Protein AF-A0A6M5YZ56-F1 (afdb_monomer_lite)

Sequence (161 aa):
MFDDPAFYWIVMAGLAVGVALLTWWQDFDGIRSDREYQHRTRKRERLTGAEFFTRFYAESGIPAELVVAFRDFHAGYWGEEPALLRPEDDLFRVHAGADCAGWAAEVQTRFGVVVPERVPPELWAVVPVHEPTFDTVLRYIRAVRDLQRAAEPRAAPDPVK

Radius of gyration: 21.83 Å; chains: 1; bounding box: 67×46×58 Å

pLDDT: mean 85.31, std 11.74, range [54.19, 98.31]

Structure (mmCIF, N/CA/C/O backbone):
data_AF-A0A6M5YZ56-F1
#
_entry.id   AF-A0A6M5YZ56-F1
#
loop_
_atom_site.group_PDB
_atom_site.id
_atom_site.type_symbol
_atom_site.label_atom_id
_atom_site.label_alt_id
_atom_site.label_comp_id
_atom_site.label_asym_id
_atom_site.label_entity_id
_atom_site.label_seq_id
_atom_site.pdbx_PDB_ins_code
_atom_site.Cartn_x
_atom_site.Cartn_y
_atom_site.Cartn_z
_atom_site.occupancy
_atom_site.B_iso_or_equiv
_atom_site.auth_seq_id
_atom_site.auth_comp_id
_atom_site.auth_asym_id
_atom_site.auth_atom_id
_atom_site.pdbx_PDB_model_num
ATOM 1 N N . MET A 1 1 ? 29.393 27.708 -32.969 1.00 55.53 1 MET A N 1
ATOM 2 C CA . MET A 1 1 ? 29.834 26.343 -32.586 1.00 55.53 1 MET A CA 1
ATOM 3 C C . MET A 1 1 ? 28.659 25.430 -32.225 1.00 55.53 1 MET A C 1
ATOM 5 O O . MET A 1 1 ? 28.835 24.227 -32.304 1.00 55.53 1 MET A O 1
ATOM 9 N N . PHE A 1 2 ? 27.476 25.970 -31.884 1.00 54.19 2 PHE A N 1
ATOM 10 C CA . PHE A 1 2 ? 26.267 25.188 -31.573 1.00 54.19 2 PHE A CA 1
ATOM 11 C C . PHE A 1 2 ? 25.247 25.082 -32.729 1.00 54.19 2 PHE A C 1
ATOM 13 O O . PHE A 1 2 ? 24.281 24.344 -32.596 1.00 54.19 2 PHE A O 1
ATOM 20 N N . ASP A 1 3 ? 25.475 25.755 -33.864 1.00 63.44 3 ASP A N 1
ATOM 21 C CA . ASP A 1 3 ? 24.580 25.724 -35.040 1.00 63.44 3 ASP A CA 1
ATOM 22 C C . ASP A 1 3 ? 24.943 24.635 -36.064 1.00 63.44 3 ASP A C 1
ATOM 24 O O . ASP A 1 3 ? 24.425 24.626 -37.179 1.00 63.44 3 ASP A O 1
ATOM 28 N N . ASP A 1 4 ? 25.870 23.736 -35.718 1.00 79.31 4 ASP A N 1
ATOM 29 C CA . ASP A 1 4 ? 26.231 22.626 -36.593 1.00 79.31 4 ASP A CA 1
ATOM 30 C C . ASP A 1 4 ? 25.183 21.504 -36.454 1.00 79.31 4 ASP A C 1
ATOM 32 O O . ASP A 1 4 ? 25.062 20.908 -35.374 1.00 79.31 4 ASP A O 1
ATOM 36 N N . PRO A 1 5 ? 24.423 21.179 -37.515 1.00 79.50 5 PRO A N 1
ATOM 37 C CA . PRO A 1 5 ? 23.429 20.112 -37.470 1.00 79.50 5 PRO A CA 1
ATOM 38 C C . PRO A 1 5 ? 24.047 18.753 -37.113 1.00 79.50 5 PRO A C 1
ATOM 40 O O . PRO A 1 5 ? 23.376 17.931 -36.492 1.00 79.50 5 PRO A O 1
ATOM 43 N N . ALA A 1 6 ? 25.325 18.513 -37.429 1.00 79.94 6 ALA A N 1
ATOM 44 C CA . ALA A 1 6 ? 26.019 17.290 -37.035 1.00 79.94 6 ALA A CA 1
ATOM 45 C C . ALA A 1 6 ? 26.244 17.220 -35.517 1.00 79.94 6 ALA A C 1
ATOM 47 O O . ALA A 1 6 ? 26.086 16.155 -34.920 1.00 79.94 6 ALA A O 1
ATOM 48 N N . PHE A 1 7 ? 26.544 18.352 -34.870 1.00 82.50 7 PHE A N 1
ATOM 49 C CA . PHE A 1 7 ? 26.689 18.417 -33.414 1.00 82.50 7 PHE A CA 1
ATOM 50 C C . PHE A 1 7 ? 25.363 18.106 -32.706 1.00 82.50 7 PHE A C 1
ATOM 52 O O . PHE A 1 7 ? 25.342 17.325 -31.754 1.00 82.50 7 PHE A O 1
ATOM 59 N N . TYR A 1 8 ? 24.247 18.636 -33.215 1.00 83.25 8 TYR A N 1
ATOM 60 C CA . TYR A 1 8 ? 22.912 18.329 -32.695 1.00 83.25 8 TYR A CA 1
ATOM 61 C C . TYR A 1 8 ? 22.587 16.829 -32.778 1.00 83.25 8 TYR A C 1
ATOM 63 O O . TYR A 1 8 ? 22.141 16.240 -31.793 1.00 83.25 8 TYR A O 1
ATOM 71 N N . TRP A 1 9 ? 22.876 16.181 -33.913 1.00 85.50 9 TRP A N 1
ATOM 72 C CA . TRP A 1 9 ? 22.666 14.738 -34.069 1.00 85.50 9 TRP A CA 1
ATOM 73 C C . TRP A 1 9 ? 23.530 13.900 -33.124 1.00 85.50 9 TRP A C 1
ATOM 75 O O . TRP A 1 9 ? 23.039 12.912 -32.582 1.00 85.50 9 TRP A O 1
ATOM 85 N N . ILE A 1 10 ? 24.780 14.301 -32.877 1.00 87.88 10 ILE A N 1
ATOM 86 C CA . ILE A 1 10 ? 25.666 13.618 -31.921 1.00 87.88 10 ILE A CA 1
ATOM 87 C C . ILE A 1 10 ? 25.113 13.725 -30.496 1.00 87.88 10 ILE A C 1
ATOM 89 O O . ILE A 1 10 ? 25.068 12.723 -29.784 1.00 87.88 10 ILE A O 1
ATOM 93 N N . VAL A 1 11 ? 24.649 14.910 -30.085 1.00 85.50 11 VAL A N 1
ATOM 94 C CA . VAL A 1 11 ? 24.045 15.111 -28.759 1.00 85.50 11 VAL A CA 1
ATOM 95 C C . VAL A 1 11 ? 22.760 14.295 -28.617 1.00 85.50 11 VAL A C 1
ATOM 97 O O . VAL A 1 11 ? 22.600 13.592 -27.623 1.00 85.50 11 VAL A O 1
ATOM 100 N N . MET A 1 12 ? 21.876 14.320 -29.618 1.00 87.56 12 MET A N 1
ATOM 101 C CA . MET A 1 12 ? 20.631 13.544 -29.600 1.00 87.56 12 MET A CA 1
ATOM 102 C C . MET A 1 12 ? 20.884 12.034 -29.589 1.00 87.56 12 MET A C 1
ATOM 104 O O . MET A 1 12 ? 20.222 11.314 -28.845 1.00 87.56 12 MET A O 1
ATOM 108 N N . ALA A 1 13 ? 21.866 11.550 -30.353 1.00 87.88 13 ALA A N 1
ATOM 109 C CA . ALA A 1 13 ? 22.270 10.147 -30.330 1.00 87.88 13 ALA A CA 1
ATOM 110 C C . ALA A 1 13 ? 22.857 9.754 -28.967 1.00 87.88 13 ALA A C 1
ATOM 112 O O . ALA A 1 13 ? 22.489 8.718 -28.421 1.00 87.88 13 ALA A O 1
ATOM 113 N N . GLY A 1 14 ? 23.710 10.598 -28.379 1.00 88.62 14 GLY A N 1
ATOM 114 C CA . GLY A 1 14 ? 24.244 10.385 -27.034 1.00 88.62 14 GLY A CA 1
ATOM 115 C C . GLY A 1 14 ? 23.146 10.340 -25.969 1.00 88.62 14 GLY A C 1
ATOM 116 O O . GLY A 1 14 ? 23.167 9.472 -25.100 1.00 88.62 14 GLY A O 1
ATOM 117 N N . LEU A 1 15 ? 22.149 11.221 -26.071 1.00 87.94 15 LEU A N 1
ATOM 118 C CA . LEU A 1 15 ? 21.012 11.270 -25.154 1.00 87.94 15 LEU A CA 1
ATOM 119 C C . LEU A 1 15 ? 20.104 10.044 -25.317 1.00 87.94 15 LEU A C 1
ATOM 121 O O . LEU A 1 15 ? 19.717 9.437 -24.324 1.00 87.94 15 LEU A O 1
ATOM 125 N N . ALA A 1 16 ? 19.841 9.617 -26.555 1.00 84.19 16 ALA A N 1
ATOM 126 C CA . ALA A 1 16 ? 19.089 8.398 -26.844 1.00 84.19 16 ALA A CA 1
ATOM 127 C C . ALA A 1 16 ? 19.800 7.139 -26.322 1.00 84.19 16 ALA A C 1
ATOM 129 O O . ALA A 1 16 ? 19.161 6.292 -25.703 1.00 84.19 16 ALA A O 1
ATOM 130 N N . VAL A 1 17 ? 21.121 7.034 -26.507 1.00 86.62 17 VAL A N 1
ATOM 131 C CA . VAL A 1 17 ? 21.929 5.936 -25.949 1.00 86.62 17 VAL A CA 1
ATOM 132 C C . VAL A 1 17 ? 21.925 5.978 -24.421 1.00 86.62 17 VAL A C 1
ATOM 134 O O . VAL A 1 17 ? 21.760 4.940 -23.789 1.00 86.62 17 VAL A O 1
ATOM 137 N N . GLY A 1 18 ? 22.047 7.161 -23.814 1.00 82.19 18 GLY A N 1
ATOM 138 C CA . GLY A 1 18 ? 21.956 7.328 -22.363 1.00 82.19 18 GLY A CA 1
ATOM 139 C C . GLY A 1 18 ? 20.608 6.867 -21.805 1.00 82.19 18 GLY A C 1
ATOM 140 O O . GLY A 1 18 ? 20.573 6.094 -20.852 1.00 82.19 18 GLY A O 1
ATOM 141 N N . VAL A 1 19 ? 19.499 7.266 -22.434 1.00 79.62 19 VAL A N 1
ATOM 142 C CA . VAL A 1 19 ? 18.145 6.820 -22.061 1.00 79.62 19 VAL A CA 1
ATOM 143 C C . VAL A 1 19 ? 17.984 5.310 -22.258 1.00 79.62 19 VAL A C 1
ATOM 145 O O . VAL A 1 19 ? 17.446 4.640 -21.379 1.00 79.62 19 VAL A O 1
ATOM 148 N N . ALA A 1 20 ? 18.489 4.752 -23.361 1.00 74.75 20 ALA A N 1
ATOM 149 C CA . ALA A 1 20 ? 18.452 3.313 -23.619 1.00 74.75 20 ALA A CA 1
ATOM 150 C C . ALA A 1 20 ? 19.251 2.512 -22.575 1.00 74.75 20 ALA A C 1
ATOM 152 O O . ALA A 1 20 ? 18.802 1.468 -22.118 1.00 74.75 20 ALA A O 1
ATOM 153 N N . LEU A 1 21 ? 20.413 3.012 -22.148 1.00 74.50 21 LEU A N 1
ATOM 154 C CA . LEU A 1 21 ? 21.216 2.373 -21.104 1.00 74.50 21 LEU A CA 1
ATOM 155 C C . LEU A 1 21 ? 20.558 2.473 -19.724 1.00 74.50 21 LEU A C 1
ATOM 157 O O . LEU A 1 21 ? 20.609 1.510 -18.966 1.00 74.50 21 LEU A O 1
ATOM 161 N N . LEU A 1 22 ? 19.926 3.604 -19.400 1.00 69.06 22 LEU A N 1
ATOM 162 C CA . LEU A 1 22 ? 19.211 3.787 -18.132 1.00 69.06 22 LEU A CA 1
ATOM 163 C C . LEU A 1 22 ? 17.964 2.901 -18.042 1.00 69.06 22 LEU A C 1
ATOM 165 O O . LEU A 1 22 ? 17.743 2.271 -17.012 1.00 69.06 22 LEU A O 1
ATOM 169 N N . THR A 1 23 ? 17.186 2.812 -19.121 1.00 64.06 23 THR A N 1
ATOM 170 C CA . THR A 1 23 ? 16.015 1.920 -19.200 1.00 64.06 23 THR A CA 1
ATOM 171 C C . THR A 1 23 ? 16.428 0.451 -19.142 1.00 64.06 23 THR A C 1
ATOM 173 O O . THR A 1 23 ? 15.866 -0.312 -18.364 1.00 64.06 23 THR A O 1
ATOM 176 N N . TRP A 1 24 ? 17.490 0.068 -19.855 1.00 64.00 24 TRP A N 1
ATOM 177 C CA . TRP A 1 24 ? 18.055 -1.280 -19.774 1.00 64.00 24 TRP A CA 1
ATOM 178 C C . TRP A 1 24 ? 18.574 -1.626 -18.371 1.00 64.00 24 TRP A C 1
ATOM 180 O O . TRP A 1 24 ? 18.420 -2.752 -17.907 1.00 64.00 24 TRP A O 1
ATOM 190 N N . TRP A 1 25 ? 19.171 -0.666 -17.662 1.00 64.00 25 TRP A N 1
ATOM 191 C CA . TRP A 1 25 ? 19.628 -0.875 -16.289 1.00 64.00 25 TRP A CA 1
ATOM 192 C C . TRP A 1 25 ? 18.457 -1.048 -15.306 1.00 64.00 25 TRP A C 1
ATOM 194 O O . TRP A 1 25 ? 18.504 -1.938 -14.457 1.00 64.00 25 TRP A O 1
ATOM 204 N N . GLN A 1 26 ? 17.375 -0.281 -15.476 1.00 60.12 26 GLN A N 1
ATOM 205 C CA . GLN A 1 26 ? 16.134 -0.457 -14.710 1.00 60.12 26 GLN A CA 1
ATOM 206 C C . GLN A 1 26 ? 15.494 -1.836 -14.933 1.00 60.12 26 GLN A C 1
ATOM 208 O O . GLN A 1 26 ? 15.046 -2.453 -13.965 1.00 60.12 26 GLN A O 1
ATOM 213 N N . ASP A 1 27 ? 15.526 -2.361 -16.162 1.00 59.38 27 ASP A N 1
ATOM 214 C CA . ASP A 1 27 ? 15.064 -3.725 -16.456 1.00 59.38 27 ASP A CA 1
ATOM 215 C C . ASP A 1 27 ? 15.856 -4.781 -15.660 1.00 59.38 27 ASP A C 1
ATOM 217 O O . ASP A 1 27 ? 15.286 -5.749 -15.152 1.00 59.38 27 ASP A O 1
ATOM 221 N N . PHE A 1 28 ? 17.170 -4.600 -15.484 1.00 58.47 28 PHE A N 1
ATOM 222 C CA . PHE A 1 28 ? 17.996 -5.525 -14.697 1.00 58.47 28 PHE A CA 1
ATOM 223 C C . PHE A 1 28 ? 17.714 -5.463 -13.191 1.00 58.47 28 PHE A C 1
ATOM 225 O O . PHE A 1 28 ? 17.682 -6.512 -12.536 1.00 58.47 28 PHE A O 1
ATOM 232 N N . ASP A 1 29 ? 17.485 -4.270 -12.644 1.00 64.50 29 ASP A N 1
ATOM 233 C CA . ASP A 1 29 ? 17.168 -4.095 -11.223 1.00 64.50 29 ASP A CA 1
ATOM 234 C C . ASP A 1 29 ? 15.779 -4.643 -10.864 1.00 64.50 29 ASP A C 1
ATOM 236 O O . ASP A 1 29 ? 15.623 -5.270 -9.809 1.00 64.50 29 ASP A O 1
ATOM 240 N N . GLY A 1 30 ? 14.794 -4.505 -11.760 1.00 68.44 30 GLY A N 1
ATOM 241 C CA . GLY A 1 30 ? 13.473 -5.126 -11.616 1.00 68.44 30 GLY A CA 1
ATOM 242 C C . GLY A 1 30 ? 13.549 -6.655 -11.634 1.00 68.44 30 GLY A C 1
ATOM 243 O O . GLY A 1 30 ? 13.080 -7.313 -10.706 1.00 68.44 30 GLY A O 1
ATOM 244 N N . ILE A 1 31 ? 14.249 -7.239 -12.618 1.00 73.56 31 ILE A N 1
ATOM 245 C CA . ILE A 1 31 ? 14.425 -8.702 -12.728 1.00 73.56 31 ILE A CA 1
ATOM 246 C C . ILE A 1 31 ? 15.151 -9.276 -11.504 1.00 73.56 31 ILE A C 1
ATOM 248 O O . ILE A 1 31 ? 14.826 -10.369 -11.027 1.00 73.56 31 ILE A O 1
ATOM 252 N N . ARG A 1 32 ? 16.164 -8.574 -10.986 1.00 79.00 32 ARG A N 1
ATOM 253 C CA . ARG A 1 32 ? 16.866 -8.998 -9.771 1.00 79.00 32 ARG A CA 1
ATOM 254 C C . ARG A 1 32 ? 15.956 -8.909 -8.545 1.00 79.00 32 ARG A C 1
ATOM 256 O O . ARG A 1 32 ? 15.931 -9.854 -7.756 1.00 79.00 32 ARG A O 1
ATOM 263 N N . SER A 1 33 ? 15.212 -7.814 -8.405 1.00 80.12 33 SER A N 1
ATOM 264 C CA . SER A 1 33 ? 14.289 -7.594 -7.288 1.00 80.12 33 SER A CA 1
ATOM 265 C C . SER A 1 33 ? 13.177 -8.639 -7.249 1.00 80.12 33 SER A C 1
ATOM 267 O O . SER A 1 33 ? 12.915 -9.190 -6.179 1.00 80.12 33 SER A O 1
ATOM 269 N N . ASP A 1 34 ? 12.592 -8.978 -8.401 1.00 84.00 34 ASP A N 1
ATOM 270 C CA . ASP A 1 34 ? 11.613 -10.060 -8.519 1.00 84.00 34 ASP A CA 1
ATOM 271 C C . ASP A 1 34 ? 12.224 -11.408 -8.122 1.00 84.00 34 ASP A C 1
ATOM 273 O O . ASP A 1 34 ? 11.717 -12.087 -7.233 1.00 84.00 34 ASP A O 1
ATOM 277 N N . ARG A 1 35 ? 13.393 -11.776 -8.662 1.00 83.69 35 ARG A N 1
ATOM 278 C CA . ARG A 1 35 ? 14.056 -13.039 -8.284 1.00 83.69 35 ARG A CA 1
ATOM 279 C C . ARG A 1 35 ? 14.339 -13.143 -6.786 1.00 83.69 35 ARG A C 1
ATOM 281 O O . ARG A 1 35 ? 14.129 -14.206 -6.196 1.00 83.69 35 ARG A O 1
ATOM 288 N N . GLU A 1 36 ? 14.835 -12.070 -6.172 1.00 87.25 36 GLU A N 1
ATOM 289 C CA . GLU A 1 36 ? 15.086 -12.015 -4.729 1.00 87.25 36 GLU A CA 1
ATOM 290 C C . GLU A 1 36 ? 13.780 -12.124 -3.930 1.00 87.25 36 GLU A C 1
ATOM 292 O O . GLU A 1 36 ? 13.719 -12.861 -2.940 1.00 87.25 36 GLU A O 1
ATOM 297 N N . TYR A 1 37 ? 12.721 -11.442 -4.370 1.00 89.38 37 TYR A N 1
ATOM 298 C CA . TYR A 1 37 ? 11.389 -11.550 -3.785 1.00 89.38 37 TYR A CA 1
ATOM 299 C C . TYR A 1 37 ? 10.851 -12.982 -3.875 1.00 89.38 37 TYR A C 1
ATOM 30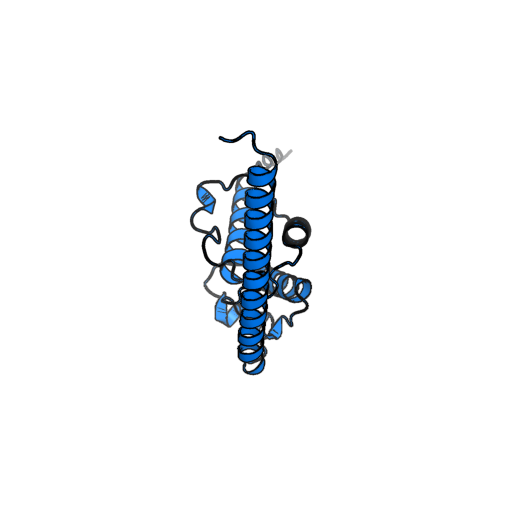1 O O . TYR A 1 37 ? 10.600 -13.596 -2.838 1.00 89.38 37 TYR A O 1
ATOM 309 N N . GLN A 1 38 ? 10.812 -13.578 -5.068 1.00 89.19 38 GLN A N 1
ATOM 310 C CA . GLN A 1 38 ? 10.361 -14.953 -5.293 1.00 89.19 38 GLN A CA 1
ATOM 311 C C . GLN A 1 38 ? 11.149 -15.968 -4.454 1.00 89.19 38 GLN A C 1
ATOM 313 O O . GLN A 1 38 ? 10.578 -16.907 -3.892 1.00 89.19 38 GLN A O 1
ATOM 318 N N . HIS A 1 39 ? 12.469 -15.789 -4.316 1.00 90.38 39 HIS A N 1
ATOM 319 C CA . HIS A 1 39 ? 13.282 -16.662 -3.470 1.00 90.38 39 HIS A CA 1
ATOM 320 C C . HIS A 1 39 ? 12.885 -16.579 -1.990 1.00 90.38 39 HIS A C 1
ATOM 322 O O . HIS A 1 39 ? 12.805 -17.614 -1.321 1.00 90.38 39 HIS A O 1
ATOM 328 N N . ARG A 1 40 ? 12.631 -15.368 -1.475 1.00 90.00 40 ARG A N 1
ATOM 329 C CA . ARG A 1 40 ? 12.160 -15.163 -0.098 1.00 90.00 40 ARG A CA 1
ATOM 330 C C . ARG A 1 40 ? 10.767 -15.760 0.087 1.00 90.00 40 ARG A C 1
ATOM 332 O O . ARG A 1 40 ? 10.566 -16.537 1.018 1.00 90.00 40 ARG A O 1
ATOM 339 N N . THR A 1 41 ? 9.849 -15.471 -0.832 1.00 91.06 41 THR A N 1
ATOM 340 C CA . THR A 1 41 ? 8.444 -15.897 -0.806 1.00 91.06 41 THR A CA 1
ATOM 341 C C . THR A 1 41 ? 8.289 -17.416 -0.731 1.00 91.06 41 THR A C 1
ATOM 343 O O . THR A 1 41 ? 7.521 -17.910 0.092 1.00 91.06 41 THR A O 1
ATOM 346 N N . ARG A 1 42 ? 9.100 -18.186 -1.471 1.00 90.88 42 ARG A N 1
ATOM 347 C CA . ARG A 1 42 ? 9.071 -19.666 -1.452 1.00 90.88 42 ARG A CA 1
ATOM 348 C C . ARG A 1 42 ? 9.319 -20.303 -0.084 1.00 90.88 42 ARG A C 1
ATOM 350 O O . ARG A 1 42 ? 8.926 -21.446 0.128 1.00 90.88 42 ARG A O 1
ATOM 357 N N . LYS A 1 43 ? 10.016 -19.610 0.817 1.00 91.25 43 LYS A N 1
ATOM 358 C CA . LYS A 1 43 ? 10.382 -20.127 2.146 1.00 91.25 43 LYS A CA 1
ATOM 359 C C . LYS A 1 43 ? 9.470 -19.608 3.256 1.00 91.25 43 LYS A C 1
ATOM 361 O O . LYS A 1 43 ? 9.671 -19.963 4.415 1.00 91.25 43 LYS A O 1
ATOM 366 N N . ARG A 1 44 ? 8.511 -18.739 2.933 1.00 93.75 44 ARG A N 1
ATOM 367 C CA . ARG A 1 44 ? 7.643 -18.120 3.932 1.00 93.75 44 ARG A CA 1
ATOM 368 C C . ARG A 1 44 ? 6.537 -19.072 4.349 1.00 93.75 44 ARG A C 1
ATOM 370 O O . ARG A 1 44 ? 5.912 -19.739 3.530 1.00 93.75 44 ARG A O 1
ATOM 377 N N . GLU A 1 45 ? 6.256 -19.069 5.644 1.00 95.62 45 GLU A N 1
ATOM 378 C CA . GLU A 1 45 ? 5.003 -19.614 6.146 1.00 95.62 45 GLU A CA 1
ATOM 379 C C . GLU A 1 45 ? 3.822 -18.800 5.599 1.00 95.62 45 GLU A C 1
ATOM 381 O O . GLU A 1 45 ? 3.909 -17.587 5.367 1.00 95.62 45 GLU A O 1
ATOM 386 N N . ARG A 1 46 ? 2.695 -19.469 5.415 1.00 97.12 46 ARG A N 1
ATOM 387 C CA . ARG A 1 46 ? 1.458 -18.835 4.976 1.00 97.12 46 ARG A CA 1
ATOM 388 C C . ARG A 1 46 ? 0.731 -18.341 6.215 1.00 97.12 46 ARG A C 1
ATOM 390 O O . ARG A 1 46 ? 0.489 -19.130 7.119 1.00 97.12 46 ARG A O 1
ATOM 397 N N . LEU A 1 47 ? 0.401 -17.055 6.251 1.00 97.25 47 LEU A N 1
ATOM 398 C CA . LEU A 1 47 ? -0.318 -16.447 7.370 1.00 97.25 47 LEU A CA 1
ATOM 399 C C . LEU A 1 47 ? -1.726 -16.072 6.929 1.00 97.25 47 LEU A C 1
ATOM 401 O O . LEU A 1 47 ? -1.887 -15.351 5.941 1.00 97.25 47 LEU A O 1
ATOM 405 N N . THR A 1 48 ? -2.734 -16.483 7.689 1.00 97.81 48 THR A N 1
ATOM 406 C CA . THR A 1 48 ? -4.098 -15.952 7.561 1.00 97.81 48 THR A CA 1
ATOM 407 C C . THR A 1 48 ? -4.128 -14.448 7.860 1.00 97.81 48 THR A C 1
ATOM 409 O O . THR A 1 48 ? -3.154 -13.873 8.356 1.00 97.81 48 THR A O 1
ATOM 412 N N . GLY A 1 49 ? -5.235 -13.769 7.541 1.00 96.38 49 GLY A N 1
ATOM 413 C CA . GLY A 1 49 ? -5.404 -12.343 7.851 1.00 96.38 49 GLY A CA 1
ATOM 414 C C . GLY A 1 49 ? -5.248 -12.044 9.346 1.00 96.38 49 GLY A C 1
ATOM 415 O O . GLY A 1 49 ? -4.507 -11.136 9.720 1.00 96.38 49 GLY A O 1
ATOM 416 N N . ALA A 1 50 ? -5.881 -12.860 10.194 1.00 97.62 50 ALA A N 1
ATOM 417 C CA . ALA A 1 50 ? -5.819 -12.716 11.645 1.00 97.62 50 ALA A CA 1
ATOM 418 C C . ALA A 1 50 ? -4.397 -12.929 12.186 1.00 97.62 50 ALA A C 1
ATOM 420 O O . ALA A 1 50 ? -3.902 -12.086 12.925 1.00 97.62 50 ALA A O 1
ATOM 421 N N . GLU A 1 51 ? -3.707 -13.997 11.772 1.00 98.31 51 GLU A N 1
ATOM 422 C CA . GLU A 1 51 ? -2.332 -14.272 12.220 1.00 98.31 51 GLU A CA 1
ATOM 423 C C . GLU A 1 51 ? -1.358 -13.170 11.801 1.00 98.31 51 GLU A C 1
ATOM 425 O O . GLU A 1 51 ? -0.506 -12.760 12.586 1.00 98.31 51 GLU A O 1
ATOM 430 N N . PHE A 1 52 ? -1.497 -12.661 10.576 1.00 98.00 52 PHE A N 1
ATOM 431 C CA . PHE A 1 52 ? -0.681 -11.556 10.086 1.00 98.00 52 PHE A CA 1
ATOM 432 C C . PHE A 1 52 ? -0.900 -10.286 10.909 1.00 98.00 52 PHE A C 1
ATOM 434 O O . PHE A 1 52 ? 0.068 -9.658 11.340 1.00 98.00 52 PHE A O 1
ATOM 441 N N . PHE A 1 53 ? -2.161 -9.934 11.179 1.00 98.06 53 PHE A N 1
ATOM 442 C CA . PHE A 1 53 ? -2.483 -8.806 12.047 1.00 98.06 53 PHE A CA 1
ATOM 443 C C . PHE A 1 53 ? -1.894 -8.998 13.447 1.00 98.06 53 PHE A C 1
ATOM 445 O O . PHE A 1 53 ? -1.164 -8.132 13.927 1.00 98.06 53 PHE A O 1
ATOM 452 N N . THR A 1 54 ? -2.162 -10.139 14.085 1.00 98.00 54 THR A N 1
ATOM 453 C CA . THR A 1 54 ? -1.687 -10.423 15.441 1.00 98.00 54 THR A CA 1
ATOM 454 C C . THR A 1 54 ? -0.167 -10.341 15.528 1.00 98.00 54 THR A C 1
ATOM 456 O O . THR A 1 54 ? 0.363 -9.793 16.489 1.00 98.00 54 THR A O 1
ATOM 459 N N . ARG A 1 55 ? 0.544 -10.841 14.516 1.00 98.00 55 ARG A N 1
ATOM 460 C CA . ARG A 1 55 ? 2.005 -10.898 14.528 1.00 98.00 55 ARG A CA 1
ATOM 461 C C . ARG A 1 55 ? 2.687 -9.553 14.296 1.00 98.00 55 ARG A C 1
ATOM 463 O O . ARG A 1 55 ? 3.741 -9.324 14.878 1.00 98.00 55 ARG A O 1
ATOM 470 N N . PHE A 1 56 ? 2.136 -8.700 13.434 1.00 97.69 56 PHE A N 1
ATOM 471 C CA . PHE A 1 56 ? 2.835 -7.487 12.984 1.00 97.69 56 PHE A CA 1
ATOM 472 C C . PHE A 1 56 ? 2.172 -6.179 13.426 1.00 97.69 56 PHE A C 1
ATOM 474 O O . PHE A 1 56 ? 2.833 -5.145 13.477 1.00 97.69 56 PHE A O 1
ATOM 481 N N . TYR A 1 57 ? 0.880 -6.204 13.757 1.00 97.50 57 TYR A N 1
ATOM 482 C CA . TYR A 1 57 ? 0.070 -4.996 13.911 1.00 97.50 57 TYR A CA 1
ATOM 483 C C . TYR A 1 57 ? -0.767 -4.937 15.191 1.00 97.50 57 TYR A C 1
ATOM 485 O O . TYR A 1 57 ? -1.362 -3.886 15.435 1.00 97.50 57 TYR A O 1
ATOM 493 N N . ALA A 1 58 ? -0.784 -5.982 16.029 1.00 96.25 58 ALA A N 1
ATOM 494 C CA . ALA A 1 58 ? -1.597 -6.031 17.252 1.00 96.25 58 ALA A CA 1
ATOM 495 C C . ALA A 1 58 ? -1.447 -4.780 18.137 1.00 96.25 58 ALA A C 1
ATOM 497 O O . ALA A 1 58 ? -2.432 -4.264 18.659 1.00 96.25 58 ALA A O 1
ATOM 498 N N . GLU A 1 59 ? -0.226 -4.254 18.243 1.00 95.75 59 GLU A N 1
ATOM 499 C CA . GLU A 1 59 ? 0.112 -3.108 19.098 1.00 95.75 59 GLU A CA 1
ATOM 500 C C . GLU A 1 59 ? 0.252 -1.787 18.323 1.00 95.75 59 GLU A C 1
ATOM 502 O O . GLU A 1 59 ? 0.540 -0.739 18.893 1.00 95.75 59 GLU A O 1
ATOM 507 N N . SER A 1 60 ? 0.023 -1.800 17.009 1.00 93.12 60 SER A N 1
ATOM 508 C CA . SER A 1 60 ? 0.195 -0.615 16.153 1.00 93.12 60 SER A CA 1
ATOM 509 C C . SER A 1 60 ? -0.953 0.397 16.264 1.00 93.12 60 SER A C 1
ATOM 511 O O . SER A 1 60 ? -0.878 1.507 15.727 1.00 93.12 60 SER A O 1
ATOM 513 N N . GLY A 1 61 ? -2.065 -0.003 16.885 1.00 93.56 61 GLY A N 1
ATOM 514 C CA . GLY A 1 61 ? -3.318 0.750 16.904 1.00 93.56 61 GLY A CA 1
ATOM 515 C C . GLY A 1 61 ? -4.013 0.852 15.540 1.00 93.56 61 GLY A C 1
ATOM 516 O O . GLY A 1 61 ? -4.975 1.606 15.420 1.00 93.56 61 GLY A O 1
ATOM 517 N N . ILE A 1 62 ? -3.525 0.157 14.502 1.00 94.94 62 ILE A N 1
ATOM 518 C CA . ILE A 1 62 ? -4.193 0.085 13.196 1.00 94.94 62 ILE A CA 1
ATOM 519 C C . ILE A 1 62 ? -5.341 -0.928 13.320 1.00 94.94 62 ILE A C 1
ATOM 521 O O . ILE A 1 62 ? -5.100 -2.039 13.793 1.00 94.94 62 ILE A O 1
ATOM 525 N N . PRO A 1 63 ? -6.575 -0.603 12.896 1.00 95.56 63 PRO A N 1
ATOM 526 C CA . PRO A 1 63 ? -7.677 -1.561 12.933 1.00 95.56 63 PRO A CA 1
ATOM 527 C C . PRO A 1 63 ? -7.368 -2.811 12.102 1.00 95.56 63 PRO A C 1
ATOM 529 O O . PRO A 1 63 ? -6.968 -2.691 10.943 1.00 95.56 63 PRO A O 1
ATOM 532 N N . ALA A 1 64 ? -7.610 -4.001 12.661 1.00 96.69 64 ALA A N 1
ATOM 533 C CA . ALA A 1 64 ? -7.345 -5.276 11.987 1.00 96.69 64 ALA A CA 1
ATOM 534 C C . ALA A 1 64 ? -8.027 -5.374 10.614 1.00 96.69 64 ALA A C 1
ATOM 536 O O . ALA A 1 64 ? -7.415 -5.825 9.651 1.00 96.69 64 ALA A O 1
ATOM 537 N N . GLU A 1 65 ? -9.261 -4.876 10.507 1.00 96.44 65 GLU A N 1
ATOM 538 C CA . GLU A 1 65 ? -10.015 -4.820 9.251 1.00 96.44 65 GLU A CA 1
ATOM 539 C C . GLU A 1 65 ? -9.272 -4.044 8.160 1.00 96.44 65 GLU A C 1
ATOM 541 O O . GLU A 1 65 ? -9.215 -4.493 7.019 1.00 96.44 65 GLU A O 1
ATOM 546 N N . LEU A 1 66 ? -8.652 -2.910 8.510 1.00 95.88 66 LEU A N 1
ATOM 547 C CA . LEU A 1 66 ? -7.868 -2.119 7.563 1.00 95.88 66 LEU A CA 1
ATOM 548 C C . LEU A 1 66 ? -6.606 -2.871 7.139 1.00 95.88 66 LEU A C 1
ATOM 550 O O . LEU A 1 66 ? -6.310 -2.916 5.950 1.00 95.88 66 LEU A O 1
ATOM 554 N N . VAL A 1 67 ? -5.890 -3.482 8.089 1.00 97.56 67 VAL A N 1
ATOM 555 C CA . VAL A 1 67 ? -4.673 -4.258 7.796 1.00 97.56 67 VAL A CA 1
ATOM 556 C C . VAL A 1 67 ? -4.979 -5.400 6.830 1.00 97.56 67 VAL A C 1
ATOM 558 O O . VAL A 1 67 ? -4.299 -5.549 5.819 1.00 97.56 67 VAL A O 1
ATOM 561 N N . VAL A 1 68 ? -6.010 -6.195 7.125 1.00 97.81 68 VAL A N 1
ATOM 562 C CA . VAL A 1 68 ? -6.377 -7.366 6.320 1.00 97.81 68 VAL A CA 1
ATOM 563 C C . VAL A 1 68 ? -6.916 -6.943 4.956 1.00 97.81 68 VAL A C 1
ATOM 565 O O . VAL A 1 68 ? -6.429 -7.430 3.941 1.00 97.81 68 VAL A O 1
ATOM 568 N N . ALA A 1 69 ? -7.841 -5.978 4.905 1.00 97.50 69 ALA A N 1
ATOM 569 C CA . ALA A 1 69 ? -8.386 -5.500 3.636 1.00 97.50 69 ALA A CA 1
ATOM 570 C C . ALA A 1 69 ? -7.308 -4.878 2.739 1.00 97.50 69 ALA A C 1
ATOM 572 O O . ALA A 1 69 ? -7.327 -5.081 1.524 1.00 97.50 69 ALA A O 1
ATOM 573 N N . PHE A 1 70 ? -6.363 -4.134 3.325 1.00 97.44 70 PHE A N 1
ATOM 574 C CA . PHE A 1 70 ? -5.252 -3.556 2.579 1.00 97.44 70 PHE A CA 1
ATOM 575 C C . PHE A 1 70 ? -4.259 -4.618 2.109 1.00 97.44 70 PHE A C 1
ATOM 577 O O . PHE A 1 70 ? -3.808 -4.547 0.974 1.00 97.44 70 PHE A O 1
ATOM 584 N N . ARG A 1 71 ? -3.966 -5.636 2.925 1.00 97.81 71 ARG A N 1
ATOM 585 C CA . ARG A 1 71 ? -3.133 -6.783 2.533 1.00 97.81 71 ARG A CA 1
ATOM 586 C C . ARG A 1 71 ? -3.704 -7.523 1.331 1.00 97.81 71 ARG A C 1
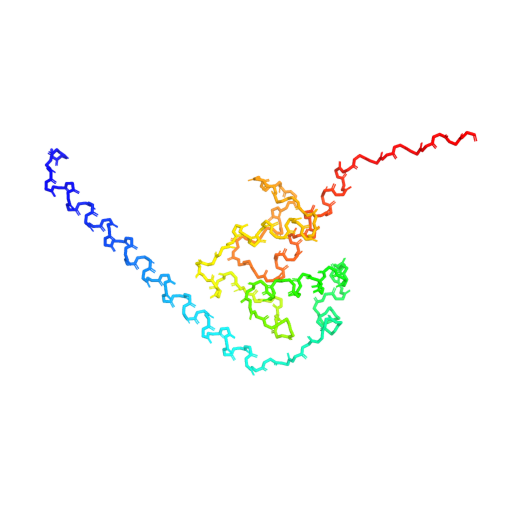ATOM 588 O O . ARG A 1 71 ? -2.975 -7.758 0.370 1.00 97.81 71 ARG A O 1
ATOM 595 N N . ASP A 1 72 ? -4.989 -7.856 1.381 1.00 97.50 72 ASP A N 1
ATOM 596 C CA . ASP A 1 72 ? -5.658 -8.591 0.308 1.00 97.50 72 ASP A CA 1
ATOM 597 C C . ASP A 1 72 ? -5.713 -7.763 -0.979 1.00 97.50 72 ASP A C 1
ATOM 599 O O . ASP A 1 72 ? -5.449 -8.280 -2.062 1.00 97.50 72 ASP A O 1
ATOM 603 N N . PHE A 1 73 ? -6.000 -6.464 -0.860 1.00 97.06 73 PHE A N 1
ATOM 604 C CA . PHE A 1 73 ? -5.957 -5.538 -1.988 1.00 97.06 73 PHE A CA 1
ATOM 605 C C . PHE A 1 73 ? -4.549 -5.409 -2.574 1.00 97.06 73 PHE A C 1
ATOM 607 O O . PHE A 1 73 ? -4.378 -5.575 -3.776 1.00 97.06 73 PHE A O 1
ATOM 614 N N . HIS A 1 74 ? -3.552 -5.105 -1.742 1.00 95.44 74 HIS A N 1
ATOM 615 C CA . HIS A 1 74 ? -2.210 -4.784 -2.204 1.00 95.44 74 HIS A CA 1
ATOM 616 C C . HIS A 1 74 ? -1.586 -5.997 -2.890 1.00 95.44 74 HIS A C 1
ATOM 618 O O . HIS A 1 74 ? -1.155 -5.878 -4.027 1.00 95.44 74 HIS A O 1
ATOM 624 N N . ALA A 1 75 ? -1.628 -7.177 -2.266 1.00 95.38 75 ALA A N 1
ATOM 625 C CA . ALA A 1 75 ? -1.156 -8.398 -2.915 1.00 95.38 75 ALA A CA 1
ATOM 626 C C . ALA A 1 75 ? -1.968 -8.723 -4.181 1.00 95.38 75 ALA A C 1
ATOM 628 O O . ALA A 1 75 ? -1.382 -8.989 -5.226 1.00 95.38 75 ALA A O 1
ATOM 629 N N . GLY A 1 76 ? -3.302 -8.626 -4.120 1.00 95.25 76 GLY A N 1
ATOM 630 C CA . GLY A 1 76 ? -4.175 -8.939 -5.251 1.00 95.25 76 GLY A CA 1
ATOM 631 C C . GLY A 1 76 ? -3.948 -8.055 -6.480 1.00 95.25 76 GLY A C 1
ATOM 632 O O . GLY A 1 76 ? -3.921 -8.577 -7.592 1.00 95.25 76 GLY A O 1
ATOM 633 N N . TYR A 1 77 ? -3.733 -6.749 -6.295 1.00 94.50 77 TYR A N 1
ATOM 634 C CA . TYR A 1 77 ? -3.430 -5.824 -7.394 1.00 94.50 77 TYR A CA 1
ATOM 635 C C . TYR A 1 77 ? -2.150 -6.227 -8.137 1.00 94.50 77 TYR A C 1
ATOM 637 O O . TYR A 1 77 ? -2.082 -6.159 -9.360 1.00 94.50 77 TYR A O 1
ATOM 645 N N . TRP A 1 78 ? -1.153 -6.705 -7.391 1.00 91.75 78 TRP A N 1
ATOM 646 C CA . TRP A 1 78 ? 0.134 -7.146 -7.925 1.00 91.75 78 TRP A CA 1
ATOM 647 C C . TRP A 1 78 ? 0.142 -8.607 -8.403 1.00 91.75 78 TRP A C 1
ATOM 649 O O . TRP A 1 78 ? 1.182 -9.110 -8.816 1.00 91.75 78 TRP A O 1
ATOM 659 N N . GLY A 1 79 ? -0.997 -9.309 -8.347 1.00 92.81 79 GLY A N 1
ATOM 660 C CA . GLY A 1 79 ? -1.077 -10.736 -8.677 1.00 92.81 79 GLY A CA 1
ATOM 661 C C . GLY A 1 79 ? -0.353 -11.646 -7.678 1.00 92.81 79 GLY A C 1
ATOM 662 O O . GLY A 1 79 ? -0.119 -12.818 -7.969 1.00 92.81 79 GLY A O 1
ATOM 663 N N . GLU A 1 80 ? -0.006 -11.120 -6.505 1.00 94.31 80 GLU A N 1
ATOM 664 C CA . GLU A 1 80 ? 0.678 -11.838 -5.439 1.00 94.31 80 GLU A CA 1
ATOM 665 C C . GLU A 1 80 ? -0.310 -12.520 -4.496 1.00 94.31 80 GLU A C 1
ATOM 667 O O . GLU A 1 80 ? -1.482 -12.154 -4.371 1.00 94.31 80 GLU A O 1
ATOM 672 N N . GLU A 1 81 ? 0.183 -13.514 -3.762 1.00 95.69 81 GLU A N 1
ATOM 673 C CA . GLU A 1 81 ? -0.627 -14.217 -2.782 1.00 95.69 81 GLU A CA 1
ATOM 674 C C . GLU A 1 81 ? -0.622 -13.496 -1.421 1.00 95.69 81 GLU A C 1
ATOM 676 O O . GLU A 1 81 ? 0.427 -13.446 -0.762 1.00 95.69 81 GLU A O 1
ATOM 681 N N . PRO A 1 82 ? -1.781 -13.020 -0.911 1.00 96.69 82 PRO A N 1
ATOM 682 C CA . PRO A 1 82 ? -1.833 -12.270 0.345 1.00 96.69 82 PRO A CA 1
ATOM 683 C C . PRO A 1 82 ? -1.183 -13.026 1.504 1.00 96.69 82 PRO A C 1
ATOM 685 O O . PRO A 1 82 ? -0.425 -12.445 2.281 1.00 96.69 82 PRO A O 1
ATOM 688 N N . ALA A 1 83 ? -1.395 -14.347 1.578 1.00 97.31 83 ALA A N 1
ATOM 689 C CA . ALA A 1 83 ? -0.888 -15.222 2.636 1.00 97.31 83 ALA A CA 1
ATOM 690 C C . ALA A 1 83 ? 0.647 -15.180 2.811 1.00 97.31 83 ALA A C 1
ATOM 692 O O . ALA A 1 83 ? 1.148 -15.449 3.908 1.00 97.31 83 ALA A O 1
ATOM 693 N N . LEU A 1 84 ? 1.388 -14.817 1.761 1.00 96.94 84 LEU A N 1
ATOM 694 C CA . LEU A 1 84 ? 2.851 -14.795 1.740 1.00 96.94 84 LEU A CA 1
ATOM 695 C C . LEU A 1 84 ? 3.454 -13.389 1.879 1.00 96.94 84 LEU A C 1
ATOM 697 O O . LEU A 1 84 ? 4.661 -13.271 2.116 1.00 96.94 84 LEU A O 1
ATOM 701 N N . LEU A 1 85 ? 2.625 -12.344 1.801 1.00 96.00 85 LEU A N 1
ATOM 702 C CA . LEU A 1 85 ? 3.051 -10.958 1.976 1.00 96.00 85 LEU A CA 1
ATOM 703 C C . LEU A 1 85 ? 3.628 -10.719 3.380 1.00 96.00 85 LEU A C 1
ATOM 705 O O . LEU A 1 85 ? 3.194 -11.341 4.361 1.00 96.00 85 LEU A O 1
ATOM 709 N N . ARG A 1 86 ? 4.610 -9.825 3.479 1.00 96.62 86 ARG A N 1
ATOM 710 C CA . ARG A 1 86 ? 5.235 -9.354 4.719 1.00 96.62 86 ARG A CA 1
ATOM 711 C C . ARG A 1 86 ? 5.293 -7.823 4.777 1.00 96.62 86 ARG A C 1
ATOM 713 O O . ARG A 1 86 ? 5.300 -7.192 3.724 1.00 96.62 86 ARG A O 1
ATOM 720 N N . PRO A 1 87 ? 5.324 -7.220 5.982 1.00 96.31 87 PRO A N 1
ATOM 721 C CA . PRO A 1 87 ? 5.355 -5.763 6.136 1.00 96.31 87 PRO A CA 1
ATOM 722 C C . PRO A 1 87 ? 6.507 -5.069 5.397 1.00 96.31 87 PRO A C 1
ATOM 724 O O . PRO A 1 87 ? 6.336 -3.968 4.883 1.00 96.31 87 PRO A O 1
ATOM 727 N N . GLU A 1 88 ? 7.666 -5.721 5.323 1.00 94.44 88 GLU A N 1
ATOM 728 C CA . GLU A 1 88 ? 8.875 -5.228 4.660 1.00 94.44 88 GLU A CA 1
ATOM 729 C C . GLU A 1 88 ? 8.889 -5.409 3.132 1.00 94.44 88 GLU A C 1
ATOM 731 O O . GLU A 1 88 ? 9.865 -5.036 2.482 1.00 94.44 88 GLU A O 1
ATOM 736 N N . ASP A 1 89 ? 7.851 -6.008 2.542 1.00 94.00 89 ASP A N 1
ATOM 737 C CA . ASP A 1 89 ? 7.803 -6.203 1.095 1.00 94.00 89 ASP A CA 1
ATOM 738 C C . ASP A 1 89 ? 7.530 -4.887 0.371 1.00 94.00 89 ASP A C 1
ATOM 740 O O . ASP A 1 89 ? 6.535 -4.216 0.635 1.00 94.00 89 ASP A O 1
ATOM 744 N N . ASP A 1 90 ? 8.394 -4.560 -0.585 1.00 91.25 90 ASP A N 1
ATOM 745 C CA . ASP A 1 90 ? 8.222 -3.457 -1.527 1.00 91.25 90 ASP A CA 1
ATOM 746 C C . ASP A 1 90 ? 7.792 -4.023 -2.884 1.00 91.25 90 ASP A C 1
ATOM 748 O O . ASP A 1 90 ? 8.621 -4.406 -3.716 1.00 91.25 90 ASP A O 1
ATOM 752 N N . LEU A 1 91 ? 6.476 -4.123 -3.083 1.00 89.75 91 LEU A N 1
ATOM 753 C CA . LEU A 1 91 ? 5.918 -4.636 -4.332 1.00 89.75 91 LEU A CA 1
ATOM 754 C C . LEU A 1 91 ? 6.011 -3.629 -5.482 1.00 89.75 91 LEU A C 1
ATOM 756 O O . LEU A 1 91 ? 6.017 -4.050 -6.633 1.00 89.75 91 LEU A O 1
ATOM 760 N N . PHE A 1 92 ? 6.177 -2.332 -5.206 1.00 87.69 92 PHE A N 1
ATOM 761 C CA . PHE A 1 92 ? 6.403 -1.338 -6.260 1.00 87.69 92 PHE A CA 1
ATOM 762 C C . PHE A 1 92 ? 7.752 -1.554 -6.941 1.00 87.69 92 PHE A C 1
ATOM 764 O O . PHE A 1 92 ? 7.861 -1.443 -8.160 1.00 87.69 92 PHE A O 1
ATOM 771 N N . ARG A 1 93 ? 8.780 -1.903 -6.160 1.00 85.12 93 ARG A N 1
ATOM 772 C CA . ARG A 1 93 ? 10.104 -2.230 -6.696 1.00 85.12 93 ARG A CA 1
ATOM 773 C C . ARG A 1 93 ? 10.129 -3.575 -7.416 1.00 85.12 93 ARG A C 1
ATOM 775 O O . ARG A 1 93 ? 10.826 -3.713 -8.416 1.00 85.12 93 ARG A O 1
ATOM 782 N N . VAL A 1 94 ? 9.403 -4.570 -6.901 1.00 84.75 94 VAL A N 1
ATOM 783 C CA . VAL A 1 94 ? 9.281 -5.894 -7.542 1.00 84.75 94 VAL A CA 1
ATOM 784 C C . VAL A 1 94 ? 8.585 -5.773 -8.897 1.00 84.75 94 VAL A C 1
ATOM 786 O O . VAL A 1 94 ? 9.049 -6.353 -9.873 1.00 84.75 94 VAL A O 1
ATOM 789 N N . HIS A 1 95 ? 7.534 -4.957 -8.969 1.00 83.38 95 HIS A N 1
ATOM 790 C CA . HIS A 1 95 ? 6.739 -4.715 -10.173 1.00 83.38 95 HIS A CA 1
ATOM 791 C C . HIS A 1 95 ? 7.114 -3.384 -10.843 1.00 83.38 95 HIS A C 1
ATOM 793 O O . HIS A 1 95 ? 6.250 -2.600 -11.243 1.00 83.38 95 HIS A O 1
ATOM 799 N N . ALA A 1 96 ? 8.419 -3.110 -10.956 1.00 70.81 96 ALA A N 1
ATOM 800 C CA . ALA A 1 96 ? 8.921 -1.899 -11.599 1.00 70.81 96 ALA A CA 1
ATOM 801 C C . ALA A 1 96 ? 8.374 -1.778 -13.037 1.00 70.81 96 ALA A C 1
ATOM 803 O O . ALA A 1 96 ? 8.503 -2.698 -13.841 1.00 70.81 96 ALA A O 1
ATOM 804 N N . GLY A 1 97 ? 7.746 -0.639 -13.351 1.00 67.56 97 GLY A N 1
ATOM 805 C CA . GLY A 1 97 ? 7.096 -0.387 -14.646 1.00 67.56 97 GLY A CA 1
ATOM 806 C C . GLY A 1 97 ? 5.580 -0.609 -14.664 1.00 67.56 97 GLY A C 1
ATOM 807 O O . GLY A 1 97 ? 4.940 -0.351 -15.683 1.00 67.56 97 GLY A O 1
ATOM 808 N N . ALA A 1 98 ? 4.991 -1.048 -13.555 1.00 72.75 98 ALA A N 1
ATOM 809 C CA . ALA A 1 98 ? 3.552 -1.206 -13.453 1.00 72.75 98 ALA A CA 1
ATOM 810 C C . ALA A 1 98 ? 2.811 0.100 -13.110 1.00 72.75 98 ALA A C 1
ATOM 812 O O . ALA A 1 98 ? 3.399 1.097 -12.685 1.00 72.75 98 ALA A O 1
ATOM 813 N N . ASP A 1 99 ? 1.493 0.096 -13.324 1.00 82.12 99 ASP A N 1
ATOM 814 C CA . ASP A 1 99 ? 0.649 1.284 -13.206 1.00 82.12 99 ASP A CA 1
ATOM 815 C C . ASP A 1 99 ? 0.407 1.691 -11.741 1.00 82.12 99 ASP A C 1
ATOM 817 O O . ASP A 1 99 ? -0.587 1.320 -11.109 1.00 82.12 99 ASP A O 1
ATOM 821 N N . CYS A 1 100 ? 1.330 2.486 -11.198 1.00 83.38 100 CYS A N 1
ATOM 822 C CA . CYS A 1 100 ? 1.203 3.090 -9.873 1.00 83.38 100 CYS A CA 1
ATOM 823 C C . CYS A 1 100 ? 0.044 4.098 -9.786 1.00 83.38 100 CYS A C 1
ATOM 825 O O . CYS A 1 100 ? -0.488 4.318 -8.696 1.00 83.38 100 CYS A O 1
ATOM 827 N N . ALA A 1 101 ? -0.346 4.725 -10.902 1.00 86.12 101 ALA A N 1
ATOM 828 C CA . ALA A 1 101 ? -1.439 5.694 -10.918 1.00 86.12 101 ALA A CA 1
ATOM 829 C C . ALA A 1 101 ? -2.792 4.982 -10.780 1.00 86.12 101 ALA A C 1
ATOM 831 O O . ALA A 1 101 ? -3.612 5.389 -9.954 1.00 86.12 101 ALA A O 1
ATOM 832 N N . GLY A 1 102 ? -2.982 3.880 -11.511 1.00 89.50 102 GLY A N 1
ATOM 833 C CA . GLY A 1 102 ? -4.116 2.969 -11.352 1.00 89.50 102 GLY A CA 1
ATOM 834 C C . GLY A 1 102 ? -4.214 2.424 -9.929 1.00 89.50 102 GLY A C 1
ATOM 835 O O . GLY A 1 102 ? -5.271 2.521 -9.303 1.00 89.50 102 GLY A O 1
ATOM 836 N N . TRP A 1 103 ? -3.088 1.983 -9.358 1.00 92.19 103 TRP A N 1
ATOM 837 C CA . TRP A 1 103 ? -3.035 1.490 -7.980 1.00 92.19 103 TRP A CA 1
ATOM 838 C C . TRP A 1 103 ? -3.499 2.559 -6.985 1.00 92.19 103 TRP A C 1
ATOM 840 O O . TRP A 1 103 ? -4.342 2.299 -6.125 1.00 92.19 103 TRP A O 1
ATOM 850 N N . ALA A 1 104 ? -2.987 3.787 -7.120 1.00 89.94 104 ALA A N 1
ATOM 851 C CA . ALA A 1 104 ? -3.358 4.894 -6.248 1.00 89.94 104 ALA A CA 1
ATOM 852 C C . ALA A 1 104 ? -4.847 5.256 -6.382 1.00 89.94 104 ALA A C 1
ATOM 854 O O . ALA A 1 104 ? -5.505 5.501 -5.371 1.00 89.94 104 ALA A O 1
ATOM 855 N N . ALA A 1 105 ? -5.399 5.257 -7.599 1.00 90.44 105 ALA A N 1
ATOM 856 C CA . ALA A 1 105 ? -6.819 5.515 -7.835 1.00 90.44 105 ALA A CA 1
ATOM 857 C C . ALA A 1 105 ? -7.722 4.437 -7.207 1.00 90.44 105 ALA A C 1
ATOM 859 O O . ALA A 1 105 ? -8.745 4.756 -6.588 1.00 90.44 105 ALA A O 1
ATOM 860 N N . GLU A 1 106 ? -7.330 3.163 -7.294 1.00 93.31 106 GLU A N 1
ATOM 861 C CA . GLU A 1 106 ? -8.042 2.072 -6.625 1.00 93.31 106 GLU A CA 1
ATOM 862 C C . GLU A 1 106 ? -7.965 2.179 -5.101 1.00 93.31 106 GLU A C 1
ATOM 864 O O . GLU A 1 106 ? -8.973 1.972 -4.422 1.00 93.31 106 GLU A O 1
ATOM 869 N N . VAL A 1 107 ? -6.811 2.571 -4.551 1.00 92.75 107 VAL A N 1
ATOM 870 C CA . VAL A 1 107 ? -6.670 2.835 -3.112 1.00 92.75 107 VAL A CA 1
ATOM 871 C C . VAL A 1 107 ? -7.629 3.929 -2.657 1.00 92.75 107 VAL A C 1
ATOM 873 O O . VAL A 1 107 ? -8.331 3.749 -1.658 1.00 92.75 107 VAL A O 1
ATOM 876 N N . GLN A 1 108 ? -7.693 5.041 -3.392 1.00 92.06 108 GLN A N 1
ATOM 877 C CA . GLN A 1 108 ? -8.603 6.139 -3.068 1.00 92.06 108 GLN A CA 1
ATOM 878 C C . GLN A 1 108 ? -10.058 5.672 -3.054 1.00 92.06 108 GLN A C 1
ATOM 880 O O . GLN A 1 108 ? -10.783 5.898 -2.084 1.00 92.06 108 GLN A O 1
ATOM 885 N N . THR A 1 109 ? -10.450 4.929 -4.089 1.00 93.19 109 THR A N 1
ATOM 886 C CA . THR A 1 109 ? -11.807 4.399 -4.246 1.00 93.19 109 THR A CA 1
ATOM 887 C C . THR A 1 109 ? -12.167 3.404 -3.141 1.00 93.19 109 THR A C 1
ATOM 889 O O . THR A 1 109 ? -13.243 3.485 -2.551 1.00 93.19 109 THR A O 1
ATOM 892 N N . ARG A 1 110 ? -11.273 2.459 -2.833 1.00 94.00 110 ARG A N 1
ATOM 893 C CA . ARG A 1 110 ? -11.563 1.329 -1.940 1.00 94.00 110 ARG A CA 1
ATOM 894 C C . ARG A 1 110 ? -11.449 1.676 -0.461 1.00 94.00 110 ARG A C 1
ATOM 896 O O . ARG A 1 110 ? -12.191 1.128 0.350 1.00 94.00 110 ARG A O 1
ATOM 903 N N . PHE A 1 111 ? -10.525 2.563 -0.100 1.00 92.56 111 PHE A N 1
ATOM 904 C CA . PHE A 1 111 ? -10.261 2.919 1.298 1.00 92.56 111 PHE A CA 1
ATOM 905 C C . PHE A 1 111 ? -10.794 4.301 1.683 1.00 92.56 111 PHE A C 1
ATOM 907 O O . PHE A 1 111 ? -10.667 4.691 2.848 1.00 92.56 111 PHE A O 1
ATOM 914 N N . GLY A 1 112 ? -11.418 5.016 0.738 1.00 89.56 112 GLY A N 1
ATOM 915 C CA . GLY A 1 112 ? -11.995 6.340 0.962 1.00 89.56 112 GLY A CA 1
ATOM 916 C C . GLY A 1 112 ? -10.944 7.381 1.335 1.00 89.56 112 GLY A C 1
ATOM 917 O O . GLY A 1 112 ? -11.233 8.286 2.110 1.00 89.56 112 GLY A O 1
ATOM 918 N N . VAL A 1 113 ? -9.715 7.213 0.842 1.00 89.62 113 VAL A N 1
ATOM 919 C CA . VAL A 1 113 ? -8.638 8.190 1.019 1.00 89.62 113 VAL A CA 1
ATOM 920 C C . VAL A 1 113 ? -8.573 9.103 -0.185 1.00 89.62 113 VAL A C 1
ATOM 922 O O . VAL A 1 113 ? -8.802 8.671 -1.303 1.00 89.62 113 VAL A O 1
ATOM 925 N N . VAL A 1 114 ? -8.227 10.366 0.025 1.00 86.69 114 VAL A N 1
ATOM 926 C CA . VAL A 1 114 ? -7.879 11.281 -1.064 1.00 86.69 114 VAL A CA 1
ATOM 927 C C . VAL A 1 114 ? -6.401 11.556 -0.901 1.00 86.69 114 VAL A C 1
ATOM 929 O O . VAL A 1 114 ? -5.992 12.165 0.088 1.00 86.69 114 VAL A O 1
ATOM 932 N N . VAL A 1 115 ? -5.592 11.049 -1.832 1.00 79.94 115 VAL A N 1
ATOM 933 C CA . VAL A 1 115 ? -4.150 11.300 -1.809 1.00 79.94 115 VAL A CA 1
ATOM 934 C C . VAL A 1 115 ? -3.950 12.773 -2.163 1.00 79.94 115 VAL A C 1
ATOM 936 O O . VAL A 1 115 ? -4.352 13.186 -3.253 1.00 79.94 115 VAL A O 1
ATOM 939 N N . PRO A 1 116 ? -3.392 13.590 -1.259 1.00 76.06 116 PRO A N 1
ATOM 940 C CA . PRO A 1 116 ? -3.264 15.013 -1.509 1.00 76.06 116 PRO A CA 1
ATOM 941 C C . PRO A 1 116 ? -2.194 15.268 -2.577 1.00 76.06 116 PRO A C 1
ATOM 943 O O . PRO A 1 116 ? -1.117 14.677 -2.536 1.00 76.06 116 PRO A O 1
ATOM 946 N N . GLU A 1 117 ? -2.458 16.199 -3.499 1.00 77.56 117 GLU A N 1
ATOM 947 C CA . GLU A 1 117 ? -1.483 16.609 -4.529 1.00 77.56 117 GLU A CA 1
ATOM 948 C C . GLU A 1 117 ? -0.182 17.154 -3.922 1.00 77.56 117 GLU A C 1
ATOM 950 O O . GLU A 1 117 ? 0.890 17.073 -4.521 1.00 77.56 117 GLU A O 1
ATOM 955 N N . ARG A 1 118 ? -0.273 17.724 -2.715 1.00 80.44 118 ARG A N 1
ATOM 956 C CA . ARG A 1 118 ? 0.866 18.176 -1.917 1.00 80.44 118 ARG A CA 1
ATOM 957 C C . ARG A 1 118 ? 0.811 17.527 -0.553 1.00 80.44 118 ARG A C 1
ATOM 959 O O . ARG A 1 118 ? -0.197 17.634 0.139 1.00 80.44 118 ARG A O 1
ATOM 966 N N . VAL A 1 119 ? 1.913 16.903 -0.154 1.00 81.06 119 VAL A N 1
ATOM 967 C CA . VAL A 1 119 ? 2.011 16.245 1.146 1.00 81.06 119 VAL A CA 1
ATOM 968 C C . VAL A 1 119 ? 2.007 17.304 2.260 1.00 81.06 119 VAL A C 1
ATOM 970 O O . VAL A 1 119 ? 2.958 18.090 2.342 1.00 81.06 119 VAL A O 1
ATOM 973 N N . PRO A 1 120 ? 0.977 17.333 3.121 1.00 82.38 120 PRO A N 1
ATOM 974 C CA . PRO A 1 120 ? 0.924 18.246 4.251 1.00 82.38 120 PRO A CA 1
ATOM 975 C C . PRO A 1 120 ? 2.011 17.888 5.288 1.00 82.38 120 PRO A C 1
ATOM 977 O O . PRO A 1 120 ? 2.390 16.713 5.386 1.00 82.38 120 PRO A O 1
ATOM 980 N N . PRO A 1 121 ? 2.533 18.863 6.056 1.00 84.75 121 PRO A N 1
ATOM 981 C CA . PRO A 1 121 ? 3.621 18.639 7.014 1.00 84.75 121 PRO A CA 1
ATOM 982 C C . PRO A 1 121 ? 3.356 17.507 8.015 1.00 84.75 121 PRO A C 1
ATOM 984 O O . PRO A 1 121 ? 4.269 16.773 8.385 1.00 84.75 121 PRO A O 1
ATOM 987 N N . GLU A 1 122 ? 2.098 17.321 8.410 1.00 83.50 122 GLU A N 1
ATOM 988 C CA . GLU A 1 122 ? 1.633 16.288 9.337 1.00 83.50 122 GLU A CA 1
ATOM 989 C C . GLU A 1 122 ? 1.876 14.867 8.810 1.00 83.50 122 GLU A C 1
ATOM 991 O O . GLU A 1 122 ? 2.008 13.930 9.597 1.00 83.50 122 GLU A O 1
ATOM 996 N N . LEU A 1 123 ? 1.967 14.697 7.487 1.00 83.06 123 LEU A N 1
ATOM 997 C CA . LEU A 1 123 ? 2.238 13.408 6.854 1.00 83.06 123 LEU A CA 1
ATOM 998 C C . LEU A 1 123 ? 3.725 13.158 6.593 1.00 83.06 123 LEU A C 1
ATOM 1000 O O . LEU A 1 123 ? 4.083 12.017 6.316 1.00 83.06 123 LEU A O 1
ATOM 1004 N N . TRP A 1 124 ? 4.611 14.154 6.711 1.00 81.75 124 TRP A N 1
ATOM 1005 C CA . TRP A 1 124 ? 6.037 13.995 6.372 1.00 81.75 124 TRP A CA 1
ATOM 1006 C C . TRP A 1 124 ? 6.729 12.878 7.154 1.00 81.75 124 TRP A C 1
ATOM 1008 O O . TRP A 1 124 ? 7.582 12.189 6.604 1.00 81.75 124 TRP A O 1
ATOM 1018 N N . ALA A 1 125 ? 6.324 12.653 8.406 1.00 79.50 125 ALA A N 1
ATOM 1019 C CA . ALA A 1 125 ? 6.883 11.598 9.251 1.00 79.50 125 ALA A CA 1
ATOM 1020 C C . ALA A 1 125 ? 6.504 10.173 8.805 1.00 79.50 125 ALA A C 1
ATOM 1022 O O . ALA A 1 125 ? 7.154 9.213 9.211 1.00 79.50 125 ALA A O 1
ATOM 1023 N N 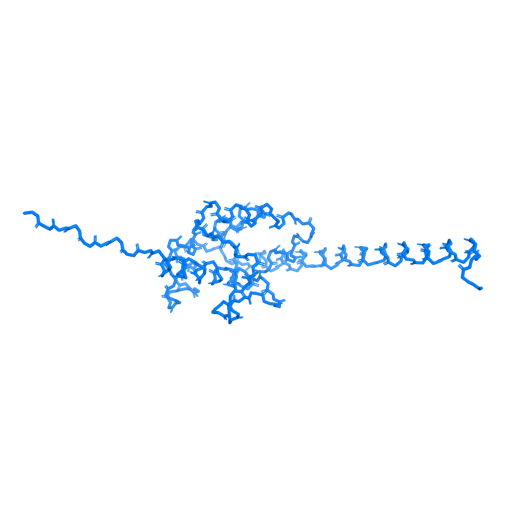. VAL A 1 126 ? 5.445 10.026 8.005 1.00 80.19 126 VAL A N 1
ATOM 1024 C CA . VAL A 1 126 ? 4.895 8.728 7.575 1.00 80.19 126 VAL A CA 1
ATOM 1025 C C . VAL A 1 126 ? 4.884 8.565 6.059 1.00 80.19 126 VAL A C 1
ATOM 1027 O O . VAL A 1 126 ? 4.381 7.565 5.552 1.00 80.19 126 VAL A O 1
ATOM 1030 N N . VAL A 1 127 ? 5.420 9.538 5.322 1.00 78.56 127 VAL A N 1
ATOM 1031 C CA . VAL A 1 127 ? 5.570 9.422 3.874 1.00 78.56 127 VAL A CA 1
ATOM 1032 C C . VAL A 1 127 ? 6.626 8.361 3.577 1.00 78.56 127 VAL A C 1
ATOM 1034 O O . VAL A 1 127 ? 7.716 8.403 4.152 1.00 78.56 127 VAL A O 1
ATOM 1037 N N . PRO A 1 128 ? 6.346 7.420 2.665 1.00 73.38 128 PRO A N 1
ATOM 1038 C CA . PRO A 1 128 ? 7.340 6.463 2.202 1.00 73.38 128 PRO A CA 1
ATOM 1039 C C . PRO A 1 128 ? 8.370 7.172 1.305 1.00 73.38 128 PRO A C 1
ATOM 1041 O O . PRO A 1 128 ? 8.252 7.167 0.085 1.00 73.38 128 PRO A O 1
ATOM 1044 N N . VAL A 1 129 ? 9.359 7.846 1.906 1.00 64.44 129 VAL A N 1
ATOM 1045 C CA . VAL A 1 129 ? 10.354 8.658 1.171 1.00 64.44 129 VAL A CA 1
ATOM 1046 C C . VAL A 1 129 ? 11.444 7.800 0.519 1.00 64.44 129 VAL A C 1
ATOM 1048 O O . VAL A 1 129 ? 11.981 8.182 -0.518 1.00 64.44 129 VAL A O 1
ATOM 1051 N N . HIS A 1 130 ? 11.785 6.651 1.111 1.00 58.78 130 HIS A N 1
ATOM 1052 C CA . HIS A 1 130 ? 12.934 5.854 0.669 1.00 58.78 130 HIS A CA 1
ATOM 1053 C C . HIS A 1 130 ? 12.572 4.447 0.190 1.00 58.78 130 HIS A C 1
ATOM 1055 O O . HIS A 1 130 ? 13.186 3.985 -0.764 1.00 58.78 130 HIS A O 1
ATOM 1061 N N . GLU A 1 131 ? 11.565 3.797 0.784 1.00 75.56 131 GLU A N 1
ATOM 1062 C CA . GLU A 1 131 ? 11.122 2.449 0.396 1.00 75.56 131 GLU A CA 1
ATOM 1063 C C . GLU A 1 131 ? 9.605 2.310 0.666 1.00 75.56 131 GLU A C 1
ATOM 1065 O O . GLU A 1 131 ? 9.189 2.281 1.835 1.00 75.56 131 GLU A O 1
ATOM 1070 N N . PRO A 1 132 ? 8.743 2.282 -0.370 1.00 85.50 132 PRO A N 1
ATOM 1071 C CA . PRO A 1 132 ? 7.294 2.138 -0.220 1.00 85.50 132 PRO A CA 1
ATOM 1072 C C . PRO A 1 132 ? 6.898 0.685 0.083 1.00 85.50 132 PRO A C 1
ATOM 1074 O O . PRO A 1 132 ? 6.144 0.053 -0.656 1.00 85.50 132 PRO A O 1
ATOM 1077 N N . THR A 1 133 ? 7.404 0.145 1.190 1.00 92.62 133 THR A N 1
ATOM 1078 C CA . THR A 1 133 ? 6.995 -1.168 1.688 1.00 92.62 133 THR A CA 1
ATOM 1079 C C . THR A 1 133 ? 5.506 -1.202 2.033 1.00 92.62 133 THR A C 1
ATOM 1081 O O . THR A 1 133 ? 4.864 -0.173 2.268 1.00 92.62 133 THR A O 1
ATOM 1084 N N . PHE A 1 134 ? 4.948 -2.408 2.131 1.00 94.44 134 PHE A N 1
ATOM 1085 C CA . PHE A 1 134 ? 3.578 -2.608 2.595 1.00 94.44 134 PHE A CA 1
ATOM 1086 C C . PHE A 1 134 ? 3.288 -1.834 3.893 1.00 94.44 134 PHE A C 1
ATOM 1088 O O . PHE A 1 134 ? 2.256 -1.168 3.996 1.00 94.44 134 PHE A O 1
ATOM 1095 N N . ASP A 1 135 ? 4.201 -1.891 4.871 1.00 94.62 135 ASP A N 1
ATOM 1096 C CA . ASP A 1 135 ? 4.028 -1.224 6.163 1.00 94.62 135 ASP A CA 1
ATOM 1097 C C . ASP A 1 135 ? 3.963 0.300 6.044 1.00 94.62 135 ASP A C 1
ATOM 1099 O O . ASP A 1 135 ? 3.054 0.927 6.599 1.00 94.62 135 ASP A O 1
ATOM 1103 N N . THR A 1 136 ? 4.906 0.906 5.320 1.00 92.94 136 THR A N 1
ATOM 1104 C CA . THR A 1 136 ? 4.983 2.368 5.205 1.00 92.94 136 THR A CA 1
ATOM 1105 C C . THR A 1 136 ? 3.761 2.912 4.473 1.00 92.94 136 THR A C 1
ATOM 1107 O O . THR A 1 136 ? 3.162 3.900 4.900 1.00 92.94 136 THR A O 1
ATOM 1110 N N . VAL A 1 137 ? 3.310 2.205 3.440 1.00 93.12 137 VAL A N 1
ATOM 1111 C CA . VAL A 1 137 ? 2.127 2.565 2.660 1.00 93.12 137 VAL A CA 1
ATOM 1112 C C . VAL A 1 137 ? 0.839 2.400 3.470 1.00 93.12 137 VAL A C 1
ATOM 1114 O O . VAL A 1 137 ? -0.006 3.297 3.471 1.00 93.12 137 VAL A O 1
ATOM 1117 N N . LEU A 1 138 ? 0.688 1.304 4.218 1.00 95.19 138 LEU A N 1
ATOM 1118 C CA . LEU A 1 138 ? -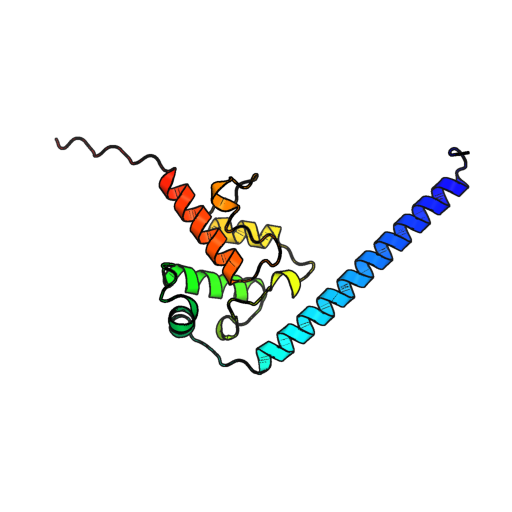0.460 1.094 5.105 1.00 95.19 138 LEU A CA 1
ATOM 1119 C C . LEU A 1 138 ? -0.559 2.196 6.171 1.00 95.19 138 LEU A C 1
ATOM 1121 O O . LEU A 1 138 ? -1.644 2.727 6.431 1.00 95.19 138 LEU A O 1
ATOM 1125 N N . ARG A 1 139 ? 0.571 2.563 6.786 1.00 93.75 139 ARG A N 1
ATOM 1126 C CA . ARG A 1 139 ? 0.630 3.647 7.778 1.00 93.75 139 ARG A CA 1
ATOM 1127 C C . ARG A 1 139 ? 0.290 4.996 7.161 1.00 93.75 139 ARG A C 1
ATOM 1129 O O . ARG A 1 139 ? -0.461 5.754 7.773 1.00 93.75 139 ARG A O 1
ATOM 1136 N N . TYR A 1 140 ? 0.779 5.265 5.953 1.00 91.19 140 TYR A N 1
ATOM 1137 C CA . TYR A 1 140 ? 0.431 6.469 5.208 1.00 91.19 140 TYR A CA 1
ATOM 1138 C C . TYR A 1 140 ? -1.079 6.550 4.941 1.00 91.19 140 TYR A C 1
ATOM 1140 O O . TYR A 1 140 ? -1.706 7.555 5.272 1.00 91.19 140 TYR A O 1
ATOM 1148 N N . ILE A 1 141 ? -1.692 5.469 4.444 1.00 92.12 141 ILE A N 1
ATOM 1149 C CA . ILE A 1 141 ? -3.145 5.394 4.207 1.00 92.12 141 ILE A CA 1
ATOM 1150 C C . ILE A 1 141 ? -3.919 5.669 5.495 1.00 92.12 141 ILE A C 1
ATOM 1152 O O . ILE A 1 141 ? -4.857 6.466 5.490 1.00 92.12 141 ILE A O 1
ATOM 1156 N N . ARG A 1 142 ? -3.527 5.052 6.615 1.00 93.75 142 ARG A N 1
ATOM 1157 C CA . ARG A 1 142 ? -4.155 5.330 7.912 1.00 93.75 142 ARG A CA 1
ATOM 1158 C C . ARG A 1 142 ? -4.051 6.809 8.283 1.00 93.75 142 ARG A C 1
ATOM 1160 O O . ARG A 1 142 ? -5.063 7.401 8.641 1.00 93.75 142 ARG A O 1
ATOM 1167 N N . ALA A 1 143 ? -2.860 7.394 8.196 1.00 91.56 143 ALA A N 1
ATOM 1168 C CA . ALA A 1 143 ? -2.640 8.781 8.585 1.00 91.56 143 ALA A CA 1
ATOM 1169 C C . ALA A 1 143 ? -3.462 9.758 7.728 1.00 91.56 143 ALA A C 1
ATOM 1171 O O . ALA A 1 143 ? -4.046 10.700 8.260 1.00 91.56 143 ALA A O 1
ATOM 1172 N N . VAL A 1 144 ? -3.585 9.492 6.422 1.00 90.56 144 VAL A N 1
ATOM 1173 C CA . VAL A 1 144 ? -4.467 10.257 5.527 1.00 90.56 144 VAL A CA 1
ATOM 1174 C C . VAL A 1 144 ? -5.924 10.155 5.987 1.00 90.56 144 VAL A C 1
ATOM 1176 O O . VAL A 1 144 ? -6.577 11.187 6.137 1.00 90.56 144 VAL A O 1
ATOM 1179 N N . ARG A 1 145 ? -6.429 8.947 6.285 1.00 91.19 145 ARG A N 1
ATOM 1180 C CA . ARG A 1 145 ? -7.809 8.767 6.784 1.00 91.19 145 ARG A CA 1
ATOM 1181 C C . ARG A 1 145 ? -8.055 9.524 8.083 1.00 91.19 145 ARG A C 1
ATOM 1183 O O . ARG A 1 145 ? -9.114 10.124 8.249 1.00 91.19 145 ARG A O 1
ATOM 1190 N N . ASP A 1 146 ? -7.097 9.478 9.001 1.00 90.50 146 ASP A N 1
ATOM 1191 C CA . ASP A 1 146 ? -7.214 10.130 10.303 1.00 90.50 146 ASP A CA 1
ATOM 1192 C C . ASP A 1 146 ? -7.252 11.662 10.148 1.00 90.50 146 ASP A C 1
ATOM 1194 O O . ASP A 1 146 ? -8.095 12.317 10.764 1.00 90.50 146 ASP A O 1
ATOM 1198 N N . LEU A 1 147 ? -6.433 12.231 9.254 1.00 89.06 147 LEU A N 1
ATOM 1199 C CA . LEU A 1 147 ? -6.476 13.660 8.919 1.00 89.06 147 LEU A CA 1
ATOM 1200 C C . LEU A 1 147 ? -7.794 14.072 8.256 1.00 89.06 147 LEU A C 1
ATOM 1202 O O . LEU A 1 147 ? -8.368 15.096 8.622 1.00 89.06 147 LEU A O 1
ATOM 1206 N N . GLN A 1 148 ? -8.303 13.280 7.311 1.00 89.50 148 GLN A N 1
ATOM 1207 C CA . GLN A 1 148 ? -9.569 13.578 6.637 1.00 89.50 148 GLN A CA 1
ATOM 1208 C C . GLN A 1 148 ? -10.746 13.576 7.614 1.00 89.50 148 GLN A C 1
ATOM 1210 O O . GLN A 1 148 ? -11.538 14.513 7.622 1.00 89.50 148 GLN A O 1
ATOM 1215 N N . ARG A 1 149 ? -10.808 12.584 8.509 1.00 88.19 149 ARG A N 1
ATOM 1216 C CA . ARG A 1 149 ? -11.820 12.528 9.575 1.00 88.19 149 ARG A CA 1
ATOM 1217 C C . ARG A 1 149 ? -11.726 13.701 10.544 1.00 88.19 149 ARG A C 1
ATOM 1219 O O . ARG A 1 149 ? -12.745 14.148 11.056 1.00 88.19 149 ARG A O 1
ATOM 1226 N N . ALA A 1 150 ? -10.517 14.186 10.824 1.00 86.75 150 ALA A N 1
ATOM 1227 C CA . ALA A 1 150 ? -10.328 15.362 11.667 1.00 86.75 150 ALA A CA 1
ATOM 1228 C C . ALA A 1 150 ? -10.774 16.662 10.971 1.00 86.75 150 ALA A C 1
ATOM 1230 O O . ALA A 1 150 ? -11.196 17.597 11.650 1.00 86.75 150 ALA A O 1
ATOM 1231 N N . ALA A 1 151 ? -10.685 16.714 9.639 1.00 82.75 151 ALA A N 1
ATOM 1232 C CA . ALA A 1 151 ? -11.090 17.856 8.826 1.00 82.75 151 ALA A CA 1
ATOM 1233 C C . ALA A 1 151 ? -12.597 17.888 8.509 1.00 82.75 151 ALA A C 1
ATOM 1235 O O . ALA A 1 151 ? -13.117 18.947 8.152 1.00 82.75 151 ALA A O 1
ATOM 1236 N N . GLU A 1 152 ? -13.310 16.764 8.639 1.00 81.06 152 GLU A N 1
ATOM 1237 C CA . GLU A 1 152 ? -14.765 16.728 8.480 1.00 81.06 152 GLU A CA 1
ATOM 1238 C C . GLU A 1 152 ? -15.438 17.608 9.553 1.00 81.06 152 GLU A C 1
ATOM 1240 O O . GLU A 1 152 ? -15.239 17.394 10.756 1.00 81.06 152 GLU A O 1
ATOM 1245 N N . PRO A 1 153 ? -16.240 18.618 9.160 1.00 70.25 153 PRO A N 1
ATOM 1246 C CA . PRO A 1 153 ? -16.940 19.452 10.122 1.00 70.25 153 PRO A CA 1
ATOM 1247 C C . PRO A 1 153 ? -17.897 18.567 10.920 1.00 70.25 153 PRO A C 1
ATOM 1249 O O . PRO A 1 153 ? -18.822 17.978 10.360 1.00 70.25 153 PRO A O 1
ATOM 1252 N N . ARG A 1 154 ? -17.682 18.468 12.239 1.00 61.09 154 ARG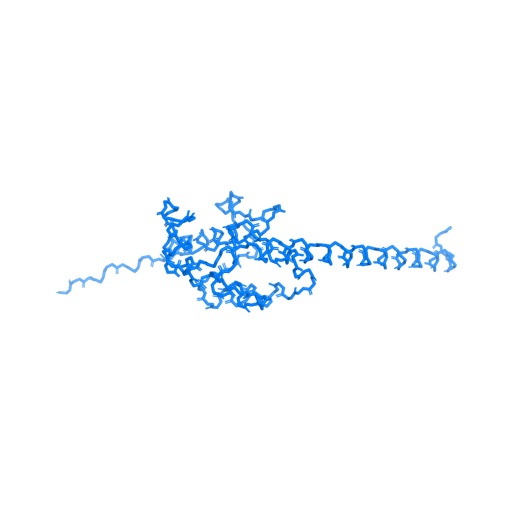 A N 1
ATOM 1253 C CA . ARG A 1 154 ? -18.632 17.806 13.141 1.00 61.09 154 ARG A CA 1
ATOM 1254 C C . ARG A 1 154 ? -19.984 18.480 12.946 1.00 61.09 154 ARG A C 1
ATOM 1256 O O . ARG A 1 154 ? -20.135 19.644 13.315 1.00 61.09 154 ARG A O 1
ATOM 1263 N N . ALA A 1 155 ? -20.937 17.765 12.352 1.00 55.59 155 ALA A N 1
ATOM 1264 C CA . ALA A 1 155 ? -22.314 18.221 12.281 1.00 55.59 155 ALA A CA 1
ATOM 1265 C C . ALA A 1 155 ? -22.729 18.655 13.693 1.00 55.59 155 ALA A C 1
ATOM 1267 O O . ALA A 1 155 ? -22.544 17.902 14.656 1.00 55.59 155 ALA A O 1
ATOM 1268 N N . ALA A 1 156 ? -23.182 19.905 13.825 1.00 56.97 156 ALA A N 1
ATOM 1269 C CA . ALA A 1 156 ? -23.674 20.414 15.094 1.00 56.97 156 ALA A CA 1
ATOM 1270 C C . ALA A 1 156 ? -24.748 19.442 15.608 1.00 56.97 156 ALA A C 1
ATOM 1272 O O . ALA A 1 156 ? -25.553 18.978 14.797 1.00 56.97 156 ALA A O 1
ATOM 1273 N N . PRO A 1 157 ? -24.750 19.090 16.906 1.00 58.12 157 PRO A N 1
ATOM 1274 C CA . PRO A 1 157 ? -25.793 18.231 17.443 1.00 58.12 157 PRO A CA 1
ATOM 1275 C C . PRO A 1 157 ? -27.148 18.858 17.114 1.00 58.12 157 PRO A C 1
ATOM 1277 O O . PRO A 1 157 ? -27.349 20.049 17.372 1.00 58.12 157 PRO A O 1
ATOM 1280 N N . ASP A 1 158 ? -28.036 18.066 16.508 1.00 61.19 158 ASP A N 1
ATOM 1281 C CA . ASP A 1 158 ? -29.401 18.488 16.209 1.00 61.19 158 ASP A CA 1
ATOM 1282 C C . ASP A 1 158 ? -30.007 19.100 17.479 1.00 61.19 158 ASP A C 1
ATOM 1284 O O . ASP A 1 158 ? -29.924 18.479 18.549 1.00 61.19 158 ASP A O 1
ATOM 1288 N N . PRO A 1 159 ? -30.586 20.313 17.413 1.00 61.75 159 PRO A N 1
ATOM 1289 C CA . PRO A 1 159 ? -31.271 20.870 18.561 1.00 61.75 159 PRO A CA 1
ATOM 1290 C C . PRO A 1 159 ? -32.428 19.931 18.897 1.00 61.75 159 PRO A C 1
ATOM 1292 O O . PRO A 1 159 ? -33.389 19.807 18.135 1.00 61.75 159 PRO A O 1
ATOM 1295 N N . VAL A 1 160 ? -32.296 19.241 20.030 1.00 70.25 160 VAL A N 1
ATOM 1296 C CA . VAL A 1 160 ? -33.354 18.429 20.629 1.00 70.25 160 VAL A CA 1
ATOM 1297 C C . VAL A 1 160 ? -34.592 19.320 20.733 1.00 70.25 160 VAL A C 1
ATOM 1299 O O . VAL A 1 160 ? -34.555 20.346 21.415 1.00 70.25 160 VAL A O 1
ATOM 1302 N N . LYS A 1 161 ? -35.638 18.966 19.981 1.00 60.34 161 LYS A N 1
ATOM 1303 C CA . LYS A 1 161 ? -36.955 19.604 20.066 1.00 60.34 161 LYS A CA 1
ATOM 1304 C C . LYS A 1 161 ? -37.692 19.157 21.317 1.00 60.34 161 LYS A C 1
ATOM 1306 O O . LYS A 1 161 ? -37.585 17.957 21.654 1.00 60.34 161 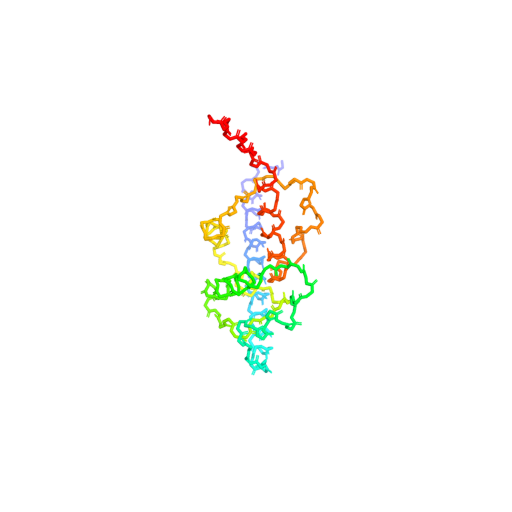LYS A O 1
#

Foldseek 3Di:
DPPDVVVVVVVVVVVVVVVVVVVVVLVVQLVVLLVVVVVLLVPDAFADLVRQCVVPPVPVPDDSCLSSVLLCLVCVVLVHDSRSADQQDQSCSNPPPDDPVVSVVVLCVVLVFDDDPDDDPQLPVLQPPDGPGNNSVSVSSVSRVVVVVVVPPDDDPDPDD

Organism: NCBI:txid2774151

Secondary structure (DSSP, 8-state):
----HHHHHHHHHHHHHHHHHHHHHHHHHHHHHHHHHHHHHTTPPP--HHHHHHHHTTTTT--HHHHHHHHHHHHHHTT--GGG--TT--HHHHTTTS-HHHHHHHHHHHHT----SS--GGGTTTS-SS---HHHHHHHHHHHHHHHHHHS--PPPP---